Protein AF-A0A9Q9D6L1-F1 (afdb_monomer_lite)

Organism: NCBI:txid1281486

pLDDT: mean 76.23, std 6.86, range [54.19, 87.06]

Secondary structure (DSSP, 8-state):
--HHHHHHHHHHHHHHHHHHHHHHHHTTT-HHHHHHHHHHHHHHHHHHHT--HHHHHHHHHHHHHHHTT----

InterPro domains:
  IPR049746 TcpD-like, C-terminal domain [NF040686] (10-48)

Foldseek 3Di:
DDPVVVLVVVLVVLVVVLVVQLVVCVVVVVVVSNLVSVLVSQCVNCVSVVNDNVVSVVVSVQVVCVVVVHHDD

Structure (mmCIF, N/CA/C/O backbone):
data_AF-A0A9Q9D6L1-F1
#
_entry.id   AF-A0A9Q9D6L1-F1
#
loop_
_atom_site.group_PDB
_atom_site.id
_atom_site.type_symbol
_atom_site.label_atom_id
_atom_site.label_alt_id
_atom_site.label_comp_id
_atom_site.label_asym_id
_atom_site.label_entity_id
_atom_site.label_seq_id
_atom_site.pdbx_PDB_ins_code
_atom_site.Cartn_x
_atom_site.Cartn_y
_atom_site.Cartn_z
_atom_site.occupancy
_atom_site.B_iso_or_equiv
_atom_site.auth_seq_id
_atom_site.auth_comp_id
_atom_site.auth_asym_id
_atom_site.auth_atom_id
_atom_site.pdbx_PDB_model_num
ATOM 1 N N . MET A 1 1 ? -12.535 16.888 17.055 1.00 58.78 1 MET A N 1
ATOM 2 C CA . MET A 1 1 ? -11.896 15.938 16.124 1.00 58.78 1 MET A CA 1
ATOM 3 C C . MET A 1 1 ? -11.989 14.567 16.758 1.00 58.78 1 MET A C 1
ATOM 5 O O . MET A 1 1 ? -11.505 14.410 17.874 1.00 58.78 1 MET A O 1
ATOM 9 N N . SER A 1 2 ? -12.721 13.644 16.140 1.00 80.31 2 SER A N 1
ATOM 10 C CA . SER A 1 2 ? -12.937 12.306 16.695 1.00 80.31 2 SER A CA 1
ATOM 11 C C . SER A 1 2 ? -11.727 11.400 16.428 1.00 80.31 2 SER A C 1
ATOM 13 O O . SER A 1 2 ? -10.906 11.676 15.552 1.00 80.31 2 SER A O 1
ATOM 15 N N . ILE A 1 3 ? -11.603 10.299 17.175 1.00 76.19 3 ILE A N 1
ATOM 16 C CA . ILE A 1 3 ? -10.577 9.270 16.923 1.00 76.19 3 ILE A CA 1
ATOM 17 C C . ILE A 1 3 ? -10.717 8.672 15.512 1.00 76.19 3 ILE A C 1
ATOM 19 O O . ILE A 1 3 ? -9.716 8.298 14.902 1.00 76.19 3 ILE A O 1
ATOM 23 N N . GLU A 1 4 ? -11.932 8.613 14.966 1.00 78.69 4 GLU A N 1
ATOM 24 C CA . GLU A 1 4 ? -12.178 8.146 13.598 1.00 78.69 4 GLU A CA 1
ATOM 25 C C . GLU A 1 4 ? -11.638 9.116 12.542 1.00 78.69 4 GLU A C 1
ATOM 27 O O . GLU A 1 4 ? -11.026 8.670 11.571 1.00 78.69 4 GLU A O 1
ATOM 32 N N . ASP A 1 5 ? -11.758 10.429 12.762 1.00 77.31 5 ASP A N 1
ATOM 33 C CA . ASP A 1 5 ? -11.190 11.442 11.859 1.00 77.31 5 ASP A CA 1
ATOM 34 C C . ASP A 1 5 ? -9.657 11.341 11.798 1.00 77.31 5 ASP A C 1
ATOM 36 O O . ASP A 1 5 ? -9.055 11.459 10.729 1.00 77.31 5 ASP A O 1
ATOM 40 N N . ILE A 1 6 ? -9.018 11.056 12.939 1.00 78.12 6 ILE A N 1
ATOM 41 C CA . ILE A 1 6 ? -7.564 10.846 13.036 1.00 78.12 6 ILE A CA 1
ATOM 42 C C . ILE A 1 6 ? -7.144 9.589 12.266 1.00 78.12 6 ILE A C 1
ATOM 44 O O . ILE A 1 6 ? -6.167 9.620 11.515 1.00 78.12 6 ILE A O 1
ATOM 48 N N . LYS A 1 7 ? -7.890 8.487 12.418 1.00 76.50 7 LYS A N 1
ATOM 49 C CA . LYS A 1 7 ? -7.622 7.231 11.701 1.00 76.50 7 LYS A CA 1
ATOM 50 C C . LYS A 1 7 ? -7.760 7.404 10.190 1.00 76.50 7 LYS A C 1
ATOM 52 O O . LYS A 1 7 ? -6.880 6.969 9.451 1.00 76.50 7 LYS A O 1
ATOM 57 N N . HIS A 1 8 ? -8.811 8.077 9.723 1.00 77.31 8 HIS A N 1
ATOM 58 C CA . HIS A 1 8 ? -8.980 8.363 8.299 1.00 77.31 8 HIS A CA 1
ATOM 59 C C . HIS A 1 8 ? -7.882 9.282 7.755 1.00 77.31 8 HIS A C 1
ATOM 61 O O . HIS A 1 8 ? -7.318 8.986 6.702 1.00 77.31 8 HIS A O 1
ATOM 67 N N . GLY A 1 9 ? -7.512 10.340 8.484 1.00 79.56 9 GLY A N 1
ATOM 68 C CA . GLY A 1 9 ? -6.411 11.224 8.088 1.00 79.56 9 GLY A CA 1
ATOM 69 C C . GLY A 1 9 ? -5.074 10.487 7.953 1.00 79.56 9 GLY A C 1
ATOM 70 O O . GLY A 1 9 ? -4.338 10.694 6.988 1.00 79.56 9 GLY A O 1
ATOM 71 N N . PHE A 1 10 ? -4.790 9.561 8.871 1.00 79.88 10 PHE A N 1
ATOM 72 C CA . PHE A 1 10 ? -3.591 8.724 8.819 1.00 79.88 10 PHE A CA 1
ATOM 73 C C . PHE A 1 10 ? -3.580 7.773 7.612 1.00 79.88 10 PHE A C 1
ATOM 75 O O . PHE A 1 10 ? -2.562 7.643 6.933 1.00 79.88 10 PHE A O 1
ATOM 82 N N . ILE A 1 11 ? -4.720 7.151 7.300 1.00 80.81 11 ILE A N 1
ATOM 83 C CA . ILE A 1 11 ? -4.873 6.280 6.124 1.00 80.81 11 ILE A CA 1
ATOM 84 C C . ILE A 1 11 ? -4.629 7.057 4.824 1.00 80.81 11 ILE A C 1
ATOM 86 O O . ILE A 1 11 ? -3.948 6.560 3.926 1.00 80.81 11 ILE A O 1
ATOM 90 N N . VAL A 1 12 ? -5.142 8.285 4.728 1.00 82.88 12 VAL A N 1
ATOM 91 C CA . VAL A 1 12 ? -4.927 9.154 3.562 1.00 82.88 12 VAL A CA 1
ATOM 92 C C . VAL A 1 12 ? -3.447 9.520 3.414 1.00 82.88 12 VAL A C 1
ATOM 94 O O . VAL A 1 12 ? -2.903 9.425 2.315 1.00 82.88 12 VAL A O 1
ATOM 97 N N . LEU A 1 13 ? -2.766 9.870 4.509 1.00 83.50 13 LEU A N 1
ATOM 98 C CA . LEU A 1 13 ? -1.322 10.141 4.499 1.00 83.50 13 LEU A CA 1
ATOM 99 C C . LEU A 1 13 ? -0.508 8.921 4.046 1.00 83.50 13 LEU A C 1
ATOM 101 O O . LEU A 1 13 ? 0.385 9.056 3.208 1.00 83.50 13 LEU A O 1
ATOM 105 N N . LEU A 1 14 ? -0.849 7.728 4.541 1.00 84.31 14 LEU A N 1
ATOM 106 C CA . LEU A 1 14 ? -0.248 6.467 4.101 1.00 84.31 14 LEU A CA 1
ATOM 107 C C . LEU A 1 14 ? -0.418 6.239 2.598 1.00 84.31 14 LEU A C 1
ATOM 109 O O . LEU A 1 14 ? 0.546 5.878 1.925 1.00 84.31 14 LEU A O 1
ATOM 113 N N . ALA A 1 15 ? -1.617 6.476 2.062 1.00 77.81 15 ALA A N 1
ATOM 114 C CA . ALA A 1 15 ? -1.900 6.310 0.640 1.00 77.81 15 ALA A CA 1
ATOM 115 C C . ALA A 1 15 ? -1.085 7.281 -0.231 1.00 77.81 15 ALA A C 1
ATOM 117 O O . ALA A 1 15 ? -0.552 6.877 -1.265 1.00 77.81 15 ALA A O 1
ATOM 118 N N . ILE A 1 16 ? -0.929 8.537 0.204 1.00 87.06 16 ILE A N 1
ATOM 119 C CA . ILE A 1 16 ? -0.115 9.541 -0.499 1.00 87.06 16 ILE A CA 1
ATOM 120 C C . ILE A 1 16 ? 1.361 9.119 -0.528 1.00 87.06 16 ILE A C 1
ATOM 122 O O . ILE A 1 16 ? 1.992 9.148 -1.586 1.00 87.06 16 ILE A O 1
ATOM 126 N N . ILE A 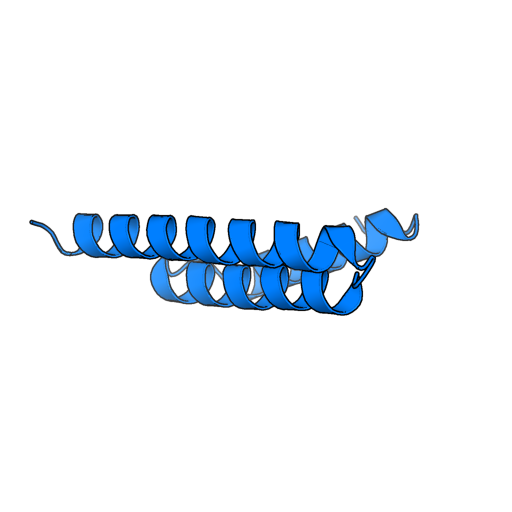1 17 ? 1.909 8.682 0.612 1.00 86.62 17 ILE A N 1
ATOM 127 C CA . ILE A 1 17 ? 3.308 8.237 0.713 1.00 86.62 17 ILE A CA 1
ATOM 128 C C . ILE A 1 17 ? 3.539 6.980 -0.133 1.00 86.62 17 ILE A C 1
ATOM 130 O O . ILE A 1 17 ? 4.495 6.930 -0.912 1.00 86.62 17 ILE A O 1
ATOM 134 N N . ALA A 1 18 ? 2.655 5.985 -0.024 1.00 81.75 18 ALA A N 1
ATOM 135 C CA . ALA A 1 18 ? 2.736 4.754 -0.803 1.00 81.75 18 ALA A CA 1
ATOM 136 C C . ALA A 1 18 ? 2.655 5.040 -2.309 1.00 81.75 18 ALA A C 1
ATOM 138 O O . ALA A 1 18 ? 3.492 4.552 -3.065 1.00 81.75 18 ALA A O 1
ATOM 139 N N . GLY A 1 19 ? 1.725 5.895 -2.744 1.00 79.75 19 GLY A N 1
ATOM 140 C CA . GLY A 1 19 ? 1.608 6.317 -4.142 1.00 79.75 19 GLY A CA 1
ATOM 141 C C . GLY A 1 19 ? 2.871 7.011 -4.663 1.00 79.75 19 GLY A C 1
ATOM 142 O O . GLY A 1 19 ? 3.361 6.674 -5.742 1.00 79.75 19 GLY A O 1
ATOM 143 N N . GLY A 1 20 ? 3.453 7.922 -3.875 1.00 87.00 20 GLY A N 1
ATOM 144 C CA . GLY A 1 20 ? 4.712 8.590 -4.216 1.00 87.00 20 GLY A CA 1
ATOM 145 C C . GLY A 1 20 ? 5.891 7.620 -4.342 1.00 87.00 20 GLY A C 1
ATOM 146 O O . GLY A 1 20 ? 6.682 7.720 -5.284 1.00 87.00 20 GLY A O 1
ATOM 147 N N . MET A 1 21 ? 5.990 6.641 -3.439 1.00 85.12 21 MET A N 1
ATOM 148 C CA . MET A 1 21 ? 7.020 5.601 -3.508 1.00 85.12 21 MET A CA 1
ATOM 149 C C . MET A 1 21 ? 6.824 4.668 -4.705 1.00 85.12 21 MET A C 1
ATOM 151 O O . MET A 1 21 ? 7.787 4.407 -5.424 1.00 85.12 21 MET A O 1
ATOM 155 N N . ILE A 1 22 ? 5.595 4.225 -4.980 1.00 81.56 22 ILE A N 1
ATOM 156 C CA . ILE A 1 22 ? 5.286 3.404 -6.160 1.00 81.56 22 ILE A CA 1
ATOM 157 C C . ILE A 1 22 ? 5.698 4.143 -7.434 1.00 81.56 22 ILE A C 1
ATOM 159 O O . ILE A 1 22 ? 6.406 3.577 -8.259 1.00 81.56 22 ILE A O 1
ATOM 163 N N . PHE A 1 23 ? 5.342 5.424 -7.571 1.00 84.81 23 PHE A N 1
ATOM 164 C CA . PHE A 1 23 ? 5.716 6.224 -8.740 1.00 84.81 23 PHE A CA 1
ATOM 165 C C . PHE A 1 23 ? 7.238 6.387 -8.886 1.00 84.81 23 PHE A C 1
ATOM 167 O O . PHE A 1 23 ? 7.771 6.327 -9.997 1.00 84.81 23 PHE A O 1
ATOM 174 N N . LYS A 1 24 ? 7.958 6.552 -7.769 1.00 86.12 24 LYS A N 1
ATOM 175 C CA . LYS A 1 24 ? 9.427 6.603 -7.750 1.00 86.12 24 LYS A CA 1
ATOM 176 C C . LYS A 1 24 ? 10.047 5.285 -8.226 1.00 86.12 24 LYS A C 1
ATOM 178 O O . LYS A 1 24 ? 10.954 5.312 -9.053 1.00 86.12 24 LYS A O 1
ATOM 183 N N . HIS A 1 25 ? 9.567 4.148 -7.725 1.00 83.69 25 HIS A N 1
ATOM 184 C CA . HIS A 1 25 ? 10.093 2.825 -8.075 1.00 83.69 25 HIS A CA 1
ATOM 185 C C . HIS A 1 25 ? 9.661 2.358 -9.475 1.00 83.69 25 HIS A C 1
ATOM 187 O O . HIS A 1 25 ? 10.408 1.635 -10.134 1.00 83.69 25 HIS A O 1
ATOM 193 N N . TRP A 1 26 ? 8.523 2.847 -9.979 1.00 77.56 26 TRP A N 1
ATOM 194 C CA . TRP A 1 26 ? 8.027 2.562 -11.329 1.00 77.56 26 TRP A CA 1
ATOM 195 C C . TRP A 1 26 ? 9.000 3.019 -12.415 1.00 77.56 26 TRP A C 1
ATOM 197 O O . TRP A 1 26 ? 9.281 2.276 -13.352 1.00 77.56 26 TRP A O 1
ATOM 207 N N . LYS A 1 27 ? 9.581 4.218 -12.264 1.00 76.75 27 LYS A N 1
ATOM 208 C CA . LYS A 1 27 ? 10.566 4.759 -13.219 1.00 76.75 27 LYS A CA 1
ATOM 209 C C . LYS A 1 27 ? 11.838 3.914 -13.327 1.00 76.75 27 LYS A C 1
ATOM 211 O O . LYS A 1 27 ? 12.500 3.961 -14.356 1.00 76.75 27 LYS A O 1
ATOM 216 N N . ASN A 1 28 ? 12.144 3.135 -12.292 1.00 85.50 28 ASN A N 1
ATOM 217 C CA . ASN A 1 28 ? 13.321 2.274 -12.232 1.00 85.50 28 ASN A CA 1
ATOM 218 C C . ASN A 1 28 ? 12.996 0.803 -12.539 1.00 85.50 28 ASN A C 1
ATOM 220 O O . ASN A 1 28 ? 13.867 -0.043 -12.363 1.00 85.50 28 ASN A O 1
ATOM 224 N N . ALA A 1 29 ? 11.754 0.486 -12.942 1.00 78.44 29 ALA A N 1
ATOM 225 C CA . ALA A 1 29 ? 11.262 -0.888 -13.110 1.00 78.44 29 ALA A CA 1
ATOM 226 C C . ALA A 1 29 ? 11.548 -1.790 -11.886 1.00 78.44 29 ALA A C 1
ATOM 228 O O . ALA A 1 29 ? 11.740 -3.000 -12.004 1.00 78.44 29 ALA A O 1
ATOM 229 N N . ALA A 1 30 ? 11.576 -1.185 -10.697 1.00 84.19 30 ALA A N 1
ATOM 230 C CA . ALA A 1 30 ? 11.906 -1.819 -9.428 1.00 84.19 30 ALA A CA 1
ATOM 231 C C . ALA A 1 30 ? 10.649 -2.503 -8.854 1.00 84.19 30 ALA A C 1
ATOM 233 O O . ALA A 1 30 ? 10.022 -2.036 -7.901 1.00 84.19 30 ALA A O 1
ATOM 234 N N . TRP A 1 31 ? 10.196 -3.559 -9.537 1.00 76.75 31 TRP A N 1
ATOM 235 C CA . TRP A 1 31 ? 8.903 -4.208 -9.283 1.00 76.75 31 TRP A CA 1
ATOM 236 C C . TRP A 1 31 ? 8.811 -4.861 -7.900 1.00 76.75 31 TRP A C 1
ATOM 238 O O . TRP A 1 31 ? 7.750 -4.823 -7.279 1.00 76.75 31 TRP A O 1
ATOM 248 N N . MET A 1 32 ? 9.916 -5.409 -7.390 1.00 77.69 32 MET A N 1
ATOM 249 C CA . MET A 1 32 ? 9.974 -6.012 -6.053 1.00 77.69 32 MET A CA 1
ATOM 250 C C . MET A 1 32 ? 9.751 -4.968 -4.956 1.00 77.69 32 MET A C 1
ATOM 252 O O . MET A 1 32 ? 9.048 -5.211 -3.973 1.00 77.69 32 MET A O 1
ATOM 256 N N . GLU A 1 33 ? 10.301 -3.775 -5.146 1.00 78.38 33 GLU A N 1
ATOM 257 C CA . GLU A 1 33 ? 10.159 -2.642 -4.248 1.00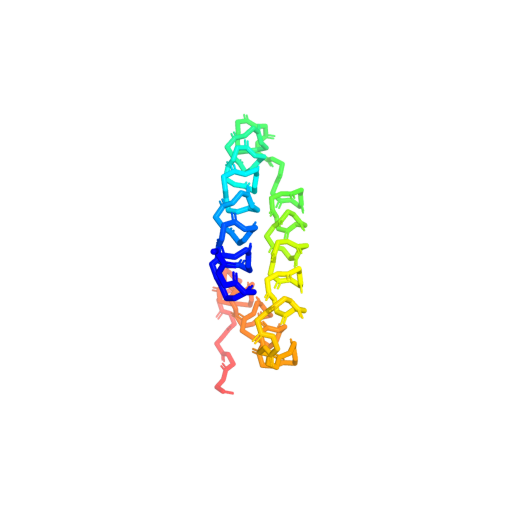 78.38 33 GLU A CA 1
ATOM 258 C C . GLU A 1 33 ? 8.726 -2.106 -4.282 1.00 78.38 33 GLU A C 1
ATOM 260 O O . GLU A 1 33 ? 8.149 -1.850 -3.230 1.00 78.38 33 GLU A O 1
ATOM 265 N N . ILE A 1 34 ? 8.103 -2.026 -5.462 1.00 76.38 34 ILE A N 1
ATOM 266 C CA . ILE A 1 34 ? 6.688 -1.641 -5.610 1.00 76.38 34 ILE A CA 1
ATOM 267 C C . ILE A 1 34 ? 5.772 -2.610 -4.856 1.00 76.38 34 ILE A C 1
ATOM 269 O O . ILE A 1 34 ? 4.907 -2.174 -4.094 1.00 76.38 34 ILE A O 1
ATOM 273 N N . VAL A 1 35 ? 5.976 -3.919 -5.026 1.00 79.06 35 VAL A N 1
ATOM 274 C CA . VAL A 1 35 ? 5.209 -4.949 -4.308 1.00 79.06 35 VAL A CA 1
ATOM 275 C C . VAL A 1 35 ? 5.420 -4.833 -2.797 1.00 79.06 35 VAL A C 1
ATOM 277 O O . VAL A 1 35 ? 4.456 -4.920 -2.038 1.00 79.06 35 VAL A O 1
ATOM 280 N N . SER A 1 36 ? 6.647 -4.559 -2.350 1.00 77.75 36 SER A N 1
ATOM 281 C CA . SER A 1 36 ? 6.957 -4.369 -0.928 1.00 77.75 36 SER A CA 1
ATOM 282 C C . SER A 1 36 ? 6.259 -3.136 -0.344 1.00 77.75 36 SER A C 1
ATOM 284 O O . SER A 1 36 ? 5.684 -3.208 0.741 1.00 77.75 36 SER A O 1
ATOM 286 N N . VAL A 1 37 ? 6.236 -2.017 -1.077 1.00 82.94 37 VAL A N 1
ATOM 287 C CA . VAL A 1 37 ? 5.517 -0.792 -0.684 1.00 82.94 37 VAL A CA 1
ATOM 288 C C . VAL A 1 37 ? 4.013 -1.050 -0.569 1.00 82.94 37 VAL A C 1
ATOM 290 O O . VAL A 1 37 ? 3.392 -0.628 0.407 1.00 82.94 37 VAL A O 1
ATOM 293 N N . LEU A 1 38 ? 3.429 -1.774 -1.529 1.00 79.88 38 LEU A N 1
ATOM 294 C CA . LEU A 1 38 ? 2.016 -2.159 -1.506 1.00 79.88 38 LEU A CA 1
ATOM 295 C C . LEU A 1 38 ? 1.690 -3.091 -0.332 1.00 79.88 38 LEU A C 1
ATOM 297 O O . LEU A 1 38 ? 0.685 -2.889 0.347 1.00 79.88 38 LEU A O 1
ATOM 301 N N . ALA A 1 39 ? 2.550 -4.074 -0.057 1.00 80.19 39 ALA A N 1
ATOM 302 C CA . ALA A 1 39 ? 2.377 -5.002 1.055 1.00 80.19 39 ALA A CA 1
ATOM 303 C C . ALA A 1 39 ? 2.448 -4.284 2.412 1.00 80.19 39 ALA A C 1
ATOM 305 O O . ALA A 1 39 ? 1.557 -4.452 3.244 1.00 80.19 39 ALA A O 1
ATOM 306 N N . ILE A 1 40 ? 3.459 -3.433 2.622 1.00 83.44 40 ILE A N 1
ATOM 307 C CA . ILE A 1 40 ? 3.615 -2.653 3.860 1.00 83.44 40 ILE A CA 1
ATOM 308 C C . ILE A 1 40 ? 2.433 -1.694 4.042 1.00 83.44 40 ILE A C 1
ATOM 310 O O . ILE A 1 40 ? 1.854 -1.631 5.128 1.00 83.44 40 ILE A O 1
ATOM 314 N N . GLY A 1 41 ? 2.034 -0.985 2.980 1.00 80.94 41 GLY A N 1
ATOM 315 C CA . GLY A 1 41 ? 0.874 -0.093 3.007 1.00 80.94 41 GLY A CA 1
ATOM 316 C C . GLY A 1 41 ? -0.425 -0.829 3.350 1.00 80.94 41 GLY A C 1
ATOM 317 O O . GLY A 1 41 ? -1.204 -0.345 4.171 1.00 80.94 41 GLY A O 1
ATOM 318 N N . GLY A 1 42 ? -0.624 -2.025 2.788 1.00 78.00 42 GLY A N 1
ATOM 319 C CA . GLY A 1 42 ? -1.762 -2.892 3.092 1.00 78.00 42 GLY A CA 1
ATOM 320 C C . GLY A 1 42 ? -1.785 -3.350 4.551 1.00 78.00 42 GLY A C 1
ATOM 321 O O . GLY A 1 42 ? -2.800 -3.187 5.224 1.00 78.00 42 GLY A O 1
ATOM 322 N N . ILE A 1 43 ? -0.657 -3.842 5.076 1.00 81.06 43 ILE A N 1
ATOM 323 C CA . ILE A 1 43 ? -0.536 -4.270 6.481 1.00 81.06 43 ILE A CA 1
ATOM 324 C C . ILE A 1 43 ? -0.828 -3.104 7.432 1.00 81.06 43 ILE A C 1
ATOM 326 O O . ILE A 1 43 ? -1.594 -3.257 8.384 1.00 81.06 43 ILE A O 1
ATOM 330 N N . MET A 1 44 ? -0.263 -1.923 7.167 1.00 80.44 44 MET A N 1
ATOM 331 C CA . MET A 1 44 ? -0.524 -0.741 7.985 1.00 80.44 44 MET A CA 1
ATOM 332 C C . MET A 1 44 ? -1.994 -0.327 7.935 1.00 80.44 44 MET A C 1
ATOM 334 O O . MET A 1 44 ? -2.598 -0.085 8.975 1.00 80.44 44 MET A O 1
ATOM 338 N N . TRP A 1 45 ? -2.618 -0.303 6.761 1.00 78.88 45 TRP A N 1
ATOM 339 C CA . TRP A 1 45 ? -4.043 0.000 6.662 1.00 78.88 45 TRP A CA 1
ATOM 340 C C . TRP A 1 45 ? -4.914 -1.011 7.423 1.00 78.88 45 TRP A C 1
ATOM 342 O O . TRP A 1 45 ? -5.845 -0.613 8.129 1.00 78.88 45 TRP A O 1
ATOM 352 N N . ALA A 1 46 ? -4.590 -2.303 7.342 1.00 76.75 46 ALA A N 1
ATOM 353 C CA . ALA A 1 46 ? -5.284 -3.370 8.059 1.00 76.75 46 ALA A CA 1
ATOM 354 C C . ALA A 1 46 ? -5.237 -3.176 9.581 1.00 76.75 46 ALA A C 1
ATOM 356 O O . ALA A 1 46 ? -6.276 -3.188 10.242 1.00 76.75 46 ALA A O 1
ATOM 357 N N . LEU A 1 47 ? -4.043 -2.907 10.122 1.00 77.94 47 LEU A N 1
ATOM 358 C CA . LE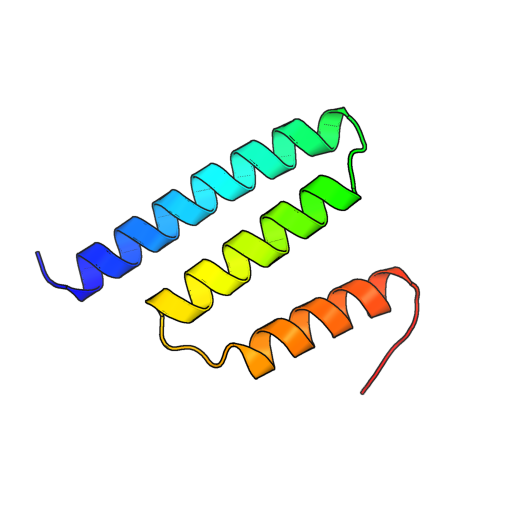U A 1 47 ? -3.825 -2.671 11.551 1.00 77.94 47 LEU A CA 1
ATOM 359 C C . LEU A 1 47 ? -4.640 -1.480 12.074 1.00 77.94 47 LEU A C 1
ATOM 361 O O . LEU A 1 47 ? -5.208 -1.547 13.161 1.00 77.94 47 LEU A O 1
ATOM 365 N N . PHE A 1 48 ? -4.729 -0.398 11.298 1.00 74.94 48 PHE A N 1
ATOM 366 C CA . PHE A 1 48 ? -5.427 0.820 11.721 1.00 74.94 48 PHE A CA 1
ATOM 367 C C . PHE A 1 48 ? -6.948 0.768 11.522 1.00 74.94 48 PHE A C 1
ATOM 369 O O . PHE A 1 48 ? -7.687 1.413 12.271 1.00 74.94 48 PHE A O 1
ATOM 376 N N . THR A 1 49 ? -7.427 -0.004 10.544 1.00 74.25 49 THR A N 1
ATOM 377 C CA . THR A 1 49 ? -8.865 -0.201 10.294 1.00 74.25 49 THR A CA 1
ATOM 378 C C . THR A 1 49 ? -9.467 -1.361 11.081 1.00 74.25 49 THR A C 1
ATOM 380 O O . THR A 1 49 ? -10.688 -1.483 11.124 1.00 74.25 49 THR A O 1
ATOM 383 N N . GLY A 1 50 ? -8.640 -2.207 11.704 1.00 72.69 50 GLY A N 1
ATOM 384 C CA . GLY A 1 50 ? -9.092 -3.438 12.356 1.00 72.69 50 GLY A CA 1
ATOM 385 C C . GLY A 1 50 ? -9.641 -4.471 11.368 1.00 72.69 50 GLY A C 1
ATOM 386 O O . GLY A 1 50 ? -10.322 -5.407 11.779 1.00 72.69 50 GLY A O 1
ATOM 387 N N . LYS A 1 51 ? -9.388 -4.291 10.065 1.00 70.56 51 LYS A N 1
ATOM 388 C CA . LYS A 1 51 ? -9.776 -5.256 9.038 1.00 70.56 51 LYS A CA 1
ATOM 389 C C . LYS A 1 51 ? -8.862 -6.466 9.099 1.00 70.56 51 LYS A C 1
ATOM 391 O O . LYS A 1 51 ? -7.668 -6.344 9.362 1.00 70.56 51 LYS A O 1
ATOM 396 N N . ASP A 1 52 ? -9.446 -7.623 8.820 1.00 73.50 52 ASP A N 1
ATOM 397 C CA . ASP A 1 52 ? -8.757 -8.897 8.927 1.00 73.50 52 ASP A CA 1
ATOM 398 C C . ASP A 1 52 ? -7.536 -8.950 7.990 1.00 73.50 52 ASP A C 1
ATOM 400 O O . ASP A 1 52 ? -7.653 -8.931 6.759 1.00 73.50 52 ASP A O 1
ATOM 404 N N . ILE A 1 53 ? -6.348 -8.986 8.600 1.00 67.38 53 ILE A N 1
ATOM 405 C CA . ILE A 1 53 ? -5.054 -9.023 7.912 1.00 67.38 53 ILE A CA 1
ATOM 406 C C . ILE A 1 53 ? -4.959 -10.285 7.054 1.00 67.38 53 ILE A C 1
ATOM 408 O O . ILE A 1 53 ? -4.379 -10.236 5.970 1.00 67.38 53 ILE A O 1
ATOM 412 N N . PHE A 1 54 ? -5.569 -11.395 7.485 1.00 67.88 54 PHE A N 1
ATOM 413 C CA . PHE A 1 54 ? -5.543 -12.654 6.745 1.00 67.88 54 PHE A CA 1
ATOM 414 C C . PHE A 1 54 ? -6.304 -12.560 5.424 1.00 67.88 54 PHE A C 1
ATOM 416 O O . PHE A 1 54 ? -5.775 -12.952 4.385 1.00 67.88 54 PHE A O 1
ATOM 423 N N . ALA A 1 55 ? -7.508 -11.982 5.438 1.00 69.81 55 ALA A N 1
ATOM 424 C CA . ALA A 1 55 ? -8.300 -11.776 4.226 1.00 69.81 55 ALA A CA 1
ATOM 425 C C . ALA A 1 55 ? 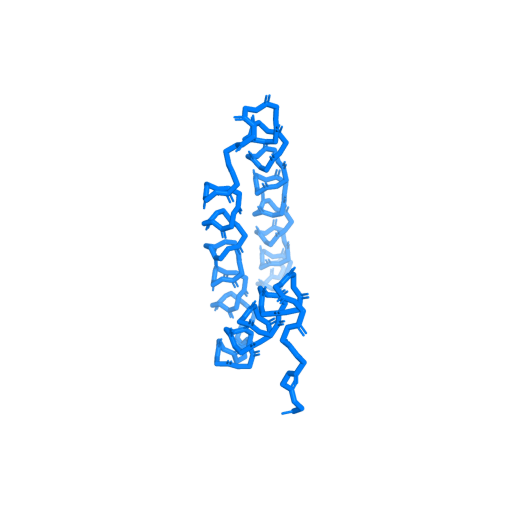-7.568 -10.868 3.223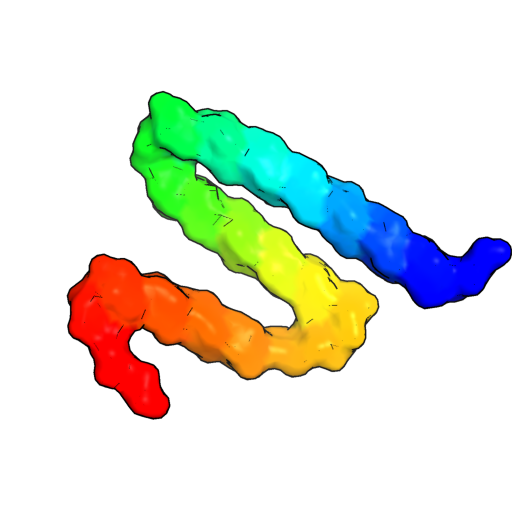 1.00 69.81 55 ALA A C 1
ATOM 427 O O . ALA A 1 55 ? -7.598 -11.087 2.011 1.00 69.81 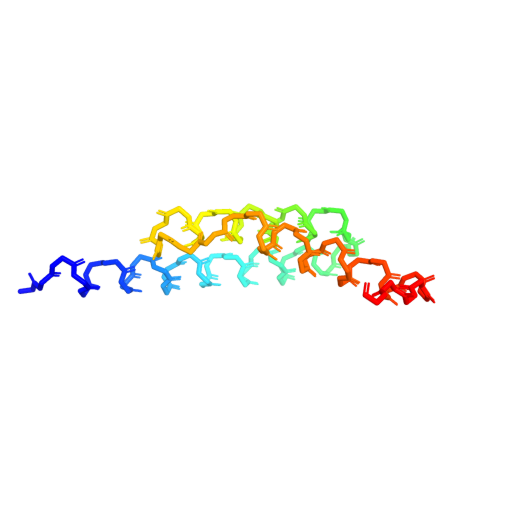55 ALA A O 1
ATOM 428 N N . MET A 1 56 ? -6.854 -9.866 3.734 1.00 71.38 56 MET A N 1
ATOM 429 C CA . MET A 1 56 ? -6.084 -8.940 2.913 1.00 71.38 56 MET A CA 1
ATOM 430 C C . MET A 1 56 ? -4.821 -9.577 2.342 1.00 71.38 56 MET A C 1
ATOM 432 O O . MET A 1 56 ? -4.566 -9.459 1.146 1.00 71.38 56 MET A O 1
ATOM 436 N N . MET A 1 57 ? -4.067 -10.307 3.160 1.00 67.56 57 MET A N 1
ATOM 437 C CA . MET A 1 57 ? -2.889 -11.049 2.724 1.00 67.56 57 MET A CA 1
ATOM 438 C C . MET A 1 57 ? -3.268 -12.093 1.670 1.00 67.56 57 MET A C 1
ATOM 440 O O . MET A 1 57 ? -2.587 -12.202 0.652 1.00 67.56 57 MET A O 1
ATOM 444 N N . TRP A 1 58 ? -4.406 -12.773 1.850 1.00 69.38 58 TRP A N 1
ATOM 445 C CA . TRP A 1 58 ? -4.970 -13.660 0.837 1.00 69.38 58 TRP A CA 1
ATOM 446 C C . TRP A 1 58 ? -5.247 -12.910 -0.464 1.00 69.38 58 TRP A C 1
ATOM 448 O O . TRP A 1 58 ? -4.751 -13.333 -1.500 1.00 69.38 58 TRP A O 1
ATOM 458 N N . SER A 1 59 ? -5.924 -11.755 -0.413 1.00 69.38 59 SER A N 1
ATOM 459 C CA . SER A 1 59 ? -6.221 -10.944 -1.606 1.00 69.38 59 SER A CA 1
ATOM 460 C C . SER A 1 59 ? -4.969 -10.453 -2.346 1.00 69.38 59 SER A C 1
ATOM 462 O O . SER A 1 59 ? -4.951 -10.425 -3.577 1.00 69.38 59 SER A O 1
ATOM 464 N N . VAL A 1 60 ? -3.899 -10.124 -1.615 1.00 70.12 60 VAL A N 1
ATOM 465 C CA . VAL A 1 60 ? -2.601 -9.735 -2.186 1.00 70.12 60 VAL A CA 1
ATOM 466 C C . VAL A 1 60 ? -1.941 -10.933 -2.863 1.00 70.12 60 VAL A C 1
ATOM 468 O O . VAL A 1 60 ? -1.485 -10.812 -3.997 1.00 70.12 60 VAL A O 1
ATOM 471 N N . ILE A 1 61 ? -1.947 -12.104 -2.221 1.00 70.38 61 ILE A N 1
ATOM 472 C CA . ILE A 1 61 ? -1.447 -13.349 -2.815 1.00 70.38 61 ILE A CA 1
ATOM 473 C C . ILE A 1 61 ? -2.241 -13.683 -4.083 1.00 70.38 61 ILE A C 1
ATOM 475 O O . ILE A 1 61 ? -1.636 -13.945 -5.118 1.00 70.38 61 ILE A O 1
ATOM 479 N N . THR A 1 62 ? -3.577 -13.601 -4.060 1.00 74.31 62 THR A N 1
ATOM 480 C CA . THR A 1 62 ? -4.398 -13.853 -5.256 1.00 74.31 62 THR A CA 1
ATOM 481 C C . THR A 1 62 ? -4.106 -12.843 -6.363 1.00 74.31 62 THR A C 1
ATOM 483 O O . THR A 1 62 ? -4.067 -13.215 -7.532 1.00 74.31 62 THR A O 1
ATOM 486 N N . ALA A 1 63 ? -3.888 -11.570 -6.022 1.00 70.62 63 ALA A N 1
ATOM 487 C CA . ALA A 1 63 ? -3.539 -10.535 -6.990 1.00 70.62 63 ALA A CA 1
ATOM 488 C C . ALA A 1 63 ? -2.176 -10.802 -7.644 1.00 70.62 63 ALA A C 1
ATOM 490 O O . ALA A 1 63 ? -2.059 -10.706 -8.863 1.00 70.62 63 ALA A O 1
ATOM 491 N N . ILE A 1 64 ? -1.171 -11.204 -6.861 1.00 66.31 64 ILE A N 1
ATOM 492 C CA . ILE A 1 64 ? 0.150 -11.594 -7.372 1.00 66.31 64 ILE A CA 1
ATOM 493 C C . ILE A 1 64 ? 0.026 -12.834 -8.262 1.00 66.31 64 ILE A C 1
ATOM 495 O O . ILE A 1 64 ? 0.519 -12.840 -9.384 1.00 66.31 64 ILE A O 1
ATOM 499 N N . LEU A 1 65 ? -0.683 -13.869 -7.814 1.00 68.75 65 LEU A N 1
ATOM 500 C CA . LEU A 1 65 ? -0.887 -15.097 -8.586 1.00 68.75 65 LEU A CA 1
ATOM 501 C C . LEU A 1 65 ? -1.633 -14.846 -9.904 1.00 68.75 65 LEU A C 1
ATOM 503 O O . LEU A 1 65 ? -1.265 -15.427 -10.925 1.00 68.75 65 LEU A O 1
ATOM 507 N N . LYS A 1 66 ? -2.596 -13.914 -9.919 1.00 72.19 66 LYS A N 1
ATOM 508 C CA . LYS A 1 66 ? -3.266 -13.455 -11.146 1.00 72.19 66 LYS A CA 1
ATOM 509 C C . LYS A 1 66 ? -2.304 -12.810 -12.139 1.00 72.19 66 LYS A C 1
ATOM 511 O O . LYS A 1 66 ? -2.447 -13.050 -13.334 1.00 72.19 66 LYS A O 1
ATOM 516 N N . VAL A 1 67 ? -1.315 -12.042 -11.675 1.00 70.19 67 VAL A N 1
ATOM 517 C CA . VAL A 1 67 ? -0.262 -11.491 -12.551 1.00 70.19 67 VAL A CA 1
ATOM 518 C C . VAL A 1 67 ? 0.526 -12.614 -13.243 1.00 70.19 67 VAL A C 1
ATOM 520 O O . VAL A 1 67 ? 0.933 -12.451 -14.389 1.00 70.19 67 VAL A O 1
ATOM 523 N N . PHE A 1 68 ? 0.663 -13.780 -12.605 1.00 72.69 68 PHE A N 1
ATOM 524 C CA . PHE A 1 68 ? 1.313 -14.970 -13.171 1.00 72.69 68 PHE A CA 1
ATOM 525 C C . PHE A 1 68 ? 0.349 -15.946 -13.874 1.00 72.69 68 PHE A C 1
ATOM 527 O O . PHE A 1 68 ? 0.736 -17.064 -14.205 1.00 72.69 68 PHE A O 1
ATOM 534 N N . GLY A 1 69 ? -0.905 -15.549 -14.113 1.00 72.31 69 GLY A N 1
ATOM 535 C CA . GLY A 1 69 ? -1.908 -16.372 -14.799 1.00 72.31 69 GLY A CA 1
ATOM 536 C C . GLY A 1 69 ? -2.513 -17.497 -13.951 1.00 72.31 69 GLY A C 1
ATOM 537 O O . GLY A 1 69 ? -3.345 -18.260 -14.445 1.00 72.31 69 GLY A O 1
ATOM 538 N N . ILE A 1 70 ? -2.160 -17.591 -12.668 1.00 64.75 70 ILE A N 1
ATOM 539 C CA . ILE A 1 70 ? -2.686 -18.604 -11.754 1.00 64.75 70 ILE A CA 1
ATOM 540 C C . ILE A 1 70 ? -3.986 -18.073 -11.146 1.00 64.75 70 ILE A C 1
ATOM 542 O O . ILE A 1 70 ? -3.998 -17.122 -10.364 1.00 64.75 70 ILE A O 1
ATOM 546 N N . HIS A 1 71 ? -5.097 -18.703 -11.517 1.00 66.50 71 HIS A N 1
ATOM 547 C CA . HIS A 1 71 ? -6.420 -18.383 -10.996 1.00 66.50 71 HIS A CA 1
ATOM 548 C C . HIS A 1 71 ? -6.728 -19.352 -9.854 1.00 66.50 71 HIS A C 1
ATOM 550 O O . HIS A 1 71 ? -7.039 -20.515 -10.102 1.00 66.50 71 HIS A O 1
ATOM 556 N N . ILE A 1 72 ? -6.605 -18.887 -8.610 1.00 58.75 72 ILE A N 1
ATOM 557 C CA . ILE A 1 72 ? -7.046 -19.641 -7.430 1.00 58.75 72 ILE A CA 1
ATOM 558 C C . ILE A 1 72 ? -8.443 -19.137 -7.057 1.00 58.75 72 ILE A C 1
ATOM 560 O O . ILE A 1 72 ? -8.631 -17.924 -6.920 1.00 58.75 72 ILE A O 1
ATOM 564 N N . ALA A 1 73 ? -9.404 -20.063 -6.993 1.00 54.19 73 ALA A N 1
ATOM 565 C CA . ALA A 1 73 ? -10.783 -19.829 -6.563 1.00 54.19 73 ALA A CA 1
ATOM 566 C C . ALA A 1 73 ? -10.871 -19.640 -5.043 1.00 54.19 73 ALA A C 1
ATOM 568 O O . ALA A 1 73 ? -10.099 -20.317 -4.326 1.00 54.19 73 ALA A O 1
#

Radius of gyration: 14.14 Å; chains: 1; bounding box: 26×36×32 Å

Sequence (73 aa):
MSIEDIKHGFIVLLAIIAGGMIFKHWKNAAWMEIVSVLAIGGIMWALFTGKDIFAMMWSVITAILKVFGIHIA